Protein AF-A0A7C3NWA3-F1 (afdb_monomer)

Structure (mmCIF, N/CA/C/O backbone):
data_AF-A0A7C3NWA3-F1
#
_entry.id   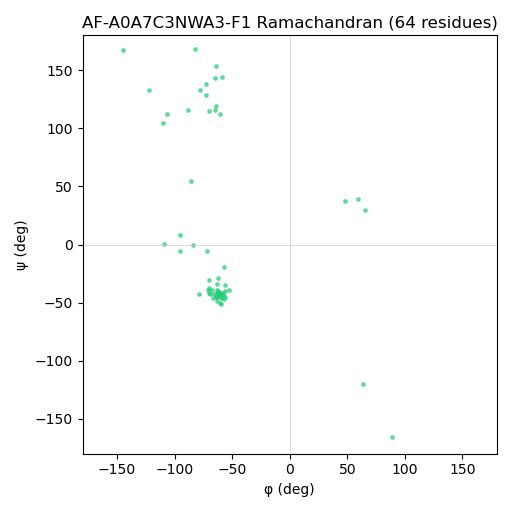AF-A0A7C3NWA3-F1
#
loop_
_atom_site.group_PDB
_atom_site.id
_atom_site.type_symbol
_atom_site.label_atom_id
_atom_site.label_alt_id
_atom_site.label_comp_id
_atom_site.label_asym_id
_atom_site.label_entity_id
_atom_site.label_seq_id
_atom_site.pdbx_PDB_ins_code
_atom_site.Cartn_x
_atom_site.Cartn_y
_atom_site.Cartn_z
_atom_site.occupancy
_atom_site.B_iso_or_equiv
_atom_site.auth_seq_id
_atom_site.auth_comp_id
_atom_site.auth_asym_id
_atom_site.auth_atom_id
_atom_site.pdbx_PDB_model_num
ATOM 1 N N . MET A 1 1 ? 14.177 3.899 -40.587 1.00 56.47 1 MET A N 1
ATOM 2 C CA . MET A 1 1 ? 13.376 3.858 -39.347 1.00 56.47 1 MET A CA 1
ATOM 3 C C . MET A 1 1 ? 14.254 3.286 -38.250 1.00 56.47 1 MET A C 1
ATOM 5 O O . MET A 1 1 ? 14.764 2.187 -38.420 1.00 56.47 1 MET A O 1
ATOM 9 N N . THR A 1 2 ? 14.536 4.056 -37.204 1.00 54.84 2 THR A N 1
ATOM 10 C CA . THR A 1 2 ? 15.377 3.630 -36.074 1.00 54.84 2 THR A CA 1
ATOM 11 C C . THR A 1 2 ? 14.596 2.617 -35.229 1.00 54.84 2 THR A C 1
ATOM 13 O O . THR A 1 2 ? 13.404 2.844 -35.019 1.00 54.84 2 THR A O 1
ATOM 16 N N . PRO A 1 3 ? 15.194 1.516 -34.738 1.00 64.56 3 PRO A N 1
ATOM 17 C CA . PRO A 1 3 ? 14.467 0.570 -33.900 1.00 64.56 3 PRO A CA 1
ATOM 18 C C . PRO A 1 3 ? 14.043 1.270 -32.605 1.00 64.56 3 PRO A C 1
ATOM 20 O O . PRO A 1 3 ? 14.891 1.750 -31.849 1.00 64.56 3 PRO A O 1
ATOM 23 N N . THR A 1 4 ? 12.738 1.354 -32.348 1.00 73.19 4 THR A N 1
ATOM 24 C CA . THR A 1 4 ? 12.212 1.834 -31.068 1.00 73.19 4 THR A CA 1
ATOM 25 C C . THR A 1 4 ? 12.713 0.900 -29.971 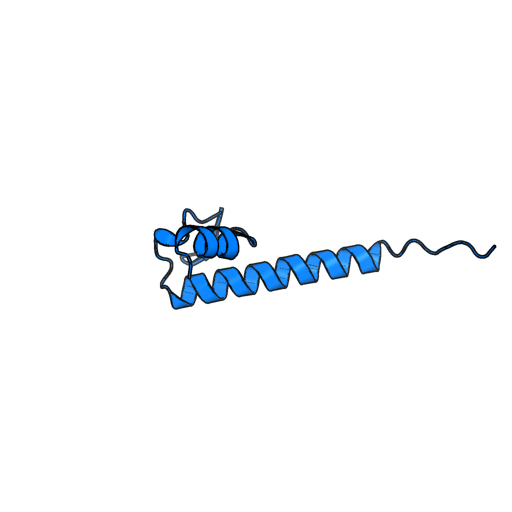1.00 73.19 4 THR A C 1
ATOM 27 O O . THR A 1 4 ? 12.338 -0.271 -29.928 1.00 73.19 4 THR A O 1
ATOM 30 N N . ARG A 1 5 ? 13.590 1.392 -29.088 1.00 75.06 5 ARG A N 1
ATOM 31 C CA . ARG A 1 5 ? 14.007 0.627 -27.909 1.00 75.06 5 ARG A CA 1
ATOM 32 C C . ARG A 1 5 ? 12.790 0.442 -27.009 1.00 75.06 5 ARG A C 1
ATOM 34 O O . ARG A 1 5 ? 12.256 1.420 -26.500 1.00 75.06 5 ARG A O 1
ATOM 41 N N . ILE A 1 6 ? 12.355 -0.801 -26.816 1.00 79.44 6 ILE A N 1
ATOM 42 C CA . ILE A 1 6 ? 11.313 -1.125 -25.840 1.00 79.44 6 ILE A CA 1
ATOM 43 C C . ILE A 1 6 ? 11.922 -0.939 -24.446 1.00 79.44 6 ILE A C 1
ATOM 45 O O . ILE A 1 6 ? 12.859 -1.638 -24.060 1.00 79.44 6 ILE A O 1
ATOM 49 N N . LEU A 1 7 ? 11.409 0.032 -23.693 1.00 89.19 7 LEU A N 1
ATOM 50 C CA . LEU A 1 7 ? 11.948 0.459 -22.398 1.00 89.19 7 LEU A CA 1
ATOM 51 C C . LEU A 1 7 ? 11.392 -0.395 -21.246 1.00 89.19 7 LEU A C 1
ATOM 53 O O . LEU A 1 7 ? 10.844 0.131 -20.281 1.00 89.19 7 LEU A O 1
ATOM 57 N N . ILE A 1 8 ? 11.532 -1.720 -21.339 1.00 91.50 8 ILE A N 1
ATOM 58 C CA . ILE A 1 8 ? 10.934 -2.680 -20.388 1.00 91.50 8 ILE A CA 1
ATOM 59 C C . ILE A 1 8 ? 11.365 -2.386 -18.945 1.00 91.50 8 ILE A C 1
ATOM 61 O O 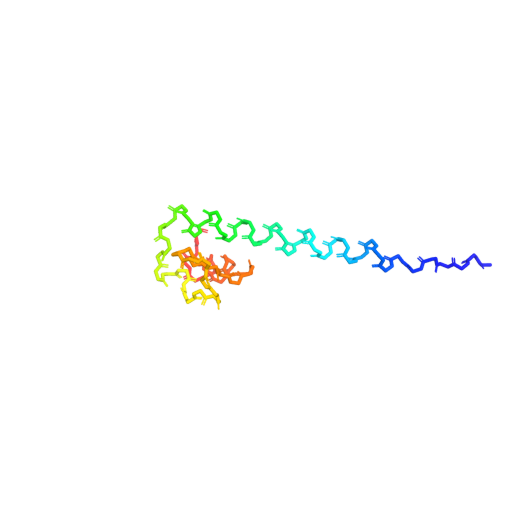. ILE A 1 8 ? 10.528 -2.332 -18.048 1.00 91.50 8 ILE A O 1
ATOM 65 N N . GLY A 1 9 ? 12.659 -2.130 -18.725 1.00 91.31 9 GLY A N 1
ATOM 66 C CA . GLY A 1 9 ? 13.177 -1.819 -17.390 1.00 91.31 9 GLY A CA 1
ATOM 67 C C . GLY A 1 9 ? 12.592 -0.530 -16.805 1.00 91.31 9 GLY A C 1
ATOM 68 O O . GLY A 1 9 ? 12.256 -0.487 -15.627 1.00 91.31 9 GLY A O 1
ATOM 69 N N . GLN A 1 10 ? 12.404 0.503 -17.631 1.00 93.75 10 GLN A N 1
ATOM 70 C CA . GLN A 1 10 ? 11.799 1.757 -17.173 1.00 93.75 10 GLN A CA 1
ATOM 71 C C . GLN A 1 10 ? 10.313 1.579 -16.872 1.00 93.75 10 GLN A C 1
ATOM 73 O O . GLN A 1 10 ? 9.847 2.054 -15.842 1.00 93.75 10 GLN A O 1
ATOM 78 N N . ALA A 1 11 ? 9.586 0.850 -17.721 1.00 93.44 11 ALA A N 1
ATOM 79 C CA . ALA A 1 11 ? 8.185 0.527 -17.473 1.00 93.44 11 ALA A CA 1
ATOM 80 C C . ALA A 1 11 ? 8.015 -0.217 -16.140 1.00 93.44 11 ALA A C 1
ATOM 82 O O . ALA A 1 11 ? 7.150 0.138 -15.343 1.00 93.44 11 ALA A O 1
ATOM 83 N N . PHE A 1 12 ? 8.888 -1.185 -15.854 1.00 96.31 12 PHE A N 1
ATOM 84 C CA . PHE A 1 12 ? 8.872 -1.909 -14.585 1.00 96.31 12 PHE A CA 1
ATOM 85 C C . PHE A 1 12 ? 9.124 -0.990 -13.381 1.00 96.31 12 PHE A C 1
ATOM 87 O O . PHE A 1 12 ? 8.386 -1.053 -12.402 1.00 96.31 12 PHE A O 1
ATOM 94 N N . ILE A 1 13 ? 10.106 -0.087 -13.469 1.00 96.94 13 ILE A N 1
ATOM 95 C CA . ILE A 1 13 ? 10.383 0.900 -12.412 1.00 96.94 13 ILE A CA 1
ATOM 96 C C . ILE A 1 13 ? 9.167 1.796 -12.167 1.00 96.94 13 ILE A C 1
ATOM 98 O O . ILE A 1 13 ? 8.785 2.004 -11.019 1.00 96.94 13 ILE A O 1
ATOM 102 N N . VAL A 1 14 ? 8.532 2.297 -13.228 1.00 96.88 14 VAL A N 1
ATOM 103 C CA . VAL A 1 14 ? 7.334 3.137 -13.110 1.00 96.88 14 VAL A CA 1
ATOM 104 C C . VAL A 1 14 ? 6.209 2.379 -12.407 1.00 96.88 14 VAL A C 1
ATOM 106 O O . VAL A 1 14 ? 5.613 2.910 -11.473 1.00 96.88 14 VAL A O 1
ATOM 109 N N . VAL A 1 15 ? 5.957 1.125 -12.788 1.00 97.00 15 VAL A N 1
ATOM 110 C CA . VAL A 1 15 ? 4.938 0.285 -12.138 1.00 97.00 15 VAL A CA 1
ATOM 111 C C . VAL A 1 15 ? 5.255 0.070 -10.656 1.00 97.00 15 VAL A C 1
ATOM 113 O O . VAL A 1 15 ? 4.364 0.207 -9.820 1.00 97.00 15 VAL A O 1
ATOM 116 N N . LEU A 1 16 ? 6.515 -0.202 -10.306 1.00 97.25 16 LEU A N 1
ATOM 117 C CA . LEU A 1 16 ? 6.929 -0.345 -8.909 1.00 97.25 16 LEU A CA 1
ATOM 118 C C . LEU A 1 16 ? 6.735 0.942 -8.103 1.00 97.25 16 LEU A C 1
ATOM 120 O O . LEU A 1 16 ? 6.277 0.874 -6.966 1.00 97.25 16 LEU A O 1
ATOM 124 N N . ILE A 1 17 ? 7.047 2.103 -8.682 1.00 97.88 17 ILE A N 1
ATOM 125 C CA . ILE A 1 17 ? 6.837 3.401 -8.028 1.00 97.88 17 ILE A CA 1
ATOM 126 C C . ILE A 1 17 ? 5.348 3.634 -7.784 1.00 97.88 17 ILE A C 1
ATOM 128 O O . ILE A 1 17 ? 4.976 4.028 -6.682 1.00 97.88 17 ILE A O 1
ATOM 132 N N . ILE A 1 18 ? 4.494 3.358 -8.775 1.00 97.06 18 ILE A N 1
ATOM 133 C CA . ILE A 1 18 ? 3.040 3.514 -8.644 1.00 97.06 18 ILE A CA 1
ATOM 134 C C . ILE A 1 18 ? 2.518 2.630 -7.509 1.00 97.06 18 ILE A C 1
ATOM 136 O O . ILE A 1 18 ? 1.853 3.126 -6.604 1.00 97.06 18 ILE A O 1
ATOM 140 N N . ILE A 1 19 ? 2.859 1.339 -7.515 1.00 96.69 19 ILE A N 1
ATOM 141 C CA . ILE A 1 19 ? 2.419 0.396 -6.478 1.00 96.69 19 ILE A CA 1
ATOM 142 C C . ILE A 1 19 ? 2.969 0.799 -5.107 1.00 96.69 19 ILE A C 1
ATOM 144 O O . ILE A 1 19 ? 2.235 0.763 -4.122 1.00 96.69 19 ILE A O 1
ATOM 148 N N . GLY A 1 20 ? 4.237 1.209 -5.035 1.00 97.31 20 GLY A N 1
ATOM 149 C CA . GLY A 1 20 ? 4.884 1.635 -3.798 1.00 97.31 20 GLY A CA 1
ATOM 150 C C . GLY A 1 20 ? 4.248 2.890 -3.204 1.00 97.31 20 GLY A C 1
ATOM 151 O O . GLY A 1 20 ? 3.958 2.917 -2.012 1.00 97.31 20 GLY A O 1
ATOM 152 N N . ALA A 1 21 ? 3.968 3.900 -4.029 1.00 97.19 21 ALA A N 1
ATOM 153 C CA . ALA A 1 21 ? 3.294 5.124 -3.601 1.00 97.19 21 ALA A CA 1
ATOM 154 C C . ALA A 1 21 ? 1.862 4.842 -3.130 1.00 97.19 21 ALA A C 1
ATOM 156 O O . ALA A 1 21 ? 1.451 5.317 -2.074 1.00 97.19 21 ALA A O 1
ATOM 157 N N . MET A 1 22 ? 1.130 4.018 -3.880 1.00 96.44 22 MET A N 1
ATOM 158 C CA . MET A 1 22 ? -0.232 3.608 -3.544 1.00 96.44 22 MET A CA 1
ATOM 159 C C . MET A 1 22 ? -0.261 2.832 -2.223 1.00 96.44 22 MET A C 1
ATOM 161 O O . MET A 1 22 ? -1.100 3.091 -1.363 1.00 96.44 22 MET A O 1
ATOM 165 N N . GLN A 1 23 ? 0.720 1.951 -2.009 1.00 95.19 23 GLN A N 1
ATOM 166 C CA . GLN A 1 23 ? 0.831 1.224 -0.757 1.00 95.19 23 GLN A CA 1
ATOM 167 C C . GLN A 1 23 ? 1.221 2.126 0.412 1.00 95.19 23 GLN A C 1
ATOM 169 O O . GLN A 1 23 ? 0.634 2.016 1.483 1.00 95.19 23 GLN A O 1
A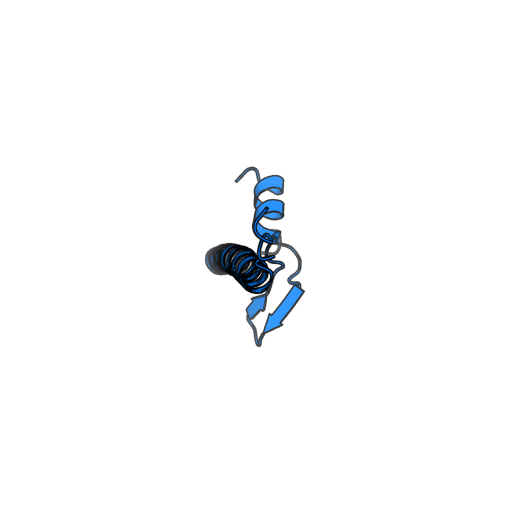TOM 174 N N . ALA A 1 24 ? 2.167 3.045 0.223 1.00 96.12 24 ALA A N 1
ATOM 175 C CA . ALA A 1 24 ? 2.536 4.008 1.254 1.00 96.12 24 ALA A CA 1
ATOM 176 C C . ALA A 1 24 ? 1.341 4.883 1.666 1.00 96.12 24 ALA A C 1
ATOM 178 O O . ALA A 1 24 ? 1.127 5.086 2.858 1.00 96.12 24 ALA A O 1
ATOM 179 N N . ALA A 1 25 ? 0.530 5.339 0.706 1.00 95.19 25 ALA A N 1
ATOM 180 C CA . ALA A 1 25 ? -0.679 6.113 0.977 1.00 95.19 25 ALA A CA 1
ATOM 181 C C . ALA A 1 25 ? -1.716 5.302 1.767 1.00 95.19 25 ALA A C 1
ATOM 183 O O . ALA A 1 25 ? -2.196 5.765 2.801 1.00 95.19 25 ALA A O 1
ATOM 184 N N . THR A 1 26 ? -2.012 4.071 1.336 1.00 93.88 26 THR A N 1
ATOM 185 C CA . THR A 1 26 ? -2.943 3.189 2.054 1.00 93.88 26 THR A CA 1
ATOM 186 C C . THR A 1 26 ? -2.465 2.905 3.472 1.00 93.88 26 THR A C 1
ATOM 188 O O . THR A 1 26 ? -3.258 2.985 4.405 1.00 93.88 26 THR A O 1
ATOM 191 N N . GLN A 1 27 ? -1.174 2.628 3.665 1.00 93.50 27 GLN A N 1
ATOM 192 C CA . GLN A 1 27 ? -0.621 2.382 4.997 1.00 93.50 27 GLN A CA 1
ATOM 193 C C . GLN A 1 27 ? -0.626 3.622 5.879 1.00 93.50 27 GLN A C 1
ATOM 195 O O . GLN A 1 27 ? -0.925 3.510 7.059 1.00 93.50 27 GLN A O 1
ATOM 200 N N . TYR A 1 28 ? -0.331 4.795 5.318 1.00 93.69 28 TYR A N 1
ATOM 201 C CA . TYR A 1 28 ? -0.388 6.056 6.050 1.00 93.69 28 TYR A CA 1
ATOM 202 C C . TYR A 1 28 ? -1.797 6.344 6.575 1.00 93.69 28 TYR A C 1
ATOM 204 O O . TYR A 1 28 ? -1.969 6.737 7.725 1.00 93.69 28 TYR A O 1
ATOM 212 N N . VAL A 1 29 ? -2.819 6.113 5.750 1.00 91.75 29 VAL A N 1
ATOM 213 C CA . VAL A 1 29 ? -4.211 6.241 6.192 1.00 91.75 29 VAL A CA 1
ATOM 214 C C . VAL A 1 29 ? -4.530 5.159 7.221 1.00 91.75 29 VAL A C 1
ATOM 216 O O . VAL A 1 29 ? -5.048 5.462 8.289 1.00 91.75 29 VAL A O 1
ATOM 219 N N . ALA A 1 30 ? -4.143 3.910 6.975 1.00 91.75 30 ALA A N 1
ATOM 220 C CA . ALA A 1 30 ? -4.391 2.825 7.915 1.00 91.75 30 ALA A CA 1
ATOM 221 C C . ALA A 1 30 ? -3.779 3.094 9.303 1.00 91.75 30 ALA A C 1
ATOM 223 O O . ALA A 1 30 ? -4.444 2.869 10.312 1.00 91.75 30 ALA A O 1
ATOM 224 N N . THR A 1 31 ? -2.559 3.636 9.375 1.00 90.94 31 THR A N 1
ATOM 225 C CA . THR A 1 31 ? -1.926 4.015 10.645 1.00 90.94 31 THR A CA 1
ATOM 226 C C . THR A 1 31 ? -2.588 5.233 11.283 1.00 90.94 31 THR A C 1
ATOM 228 O O . THR A 1 31 ? -2.775 5.238 12.498 1.00 90.94 31 THR A O 1
ATOM 231 N N . ALA A 1 32 ? -2.986 6.240 10.499 1.00 90.38 32 ALA A N 1
ATOM 232 C CA . ALA A 1 32 ? -3.676 7.430 11.004 1.00 90.38 32 ALA A CA 1
ATOM 233 C C . ALA A 1 32 ? -5.044 7.104 11.631 1.00 90.38 32 ALA A C 1
ATOM 235 O O . ALA A 1 32 ? -5.432 7.731 12.614 1.00 90.38 32 ALA A O 1
ATOM 236 N N . PHE A 1 33 ? -5.741 6.099 11.097 1.00 87.44 33 PHE A N 1
ATOM 237 C CA . PHE A 1 33 ? -7.040 5.626 11.587 1.00 87.44 33 PHE A CA 1
ATOM 238 C C . PHE A 1 33 ? -6.933 4.428 12.549 1.00 87.44 33 PHE A C 1
ATOM 240 O O . PHE A 1 33 ? -7.944 3.826 12.897 1.00 87.44 33 PHE A O 1
ATOM 247 N N . GLY A 1 34 ? -5.727 4.046 12.985 1.00 88.00 34 GLY A N 1
ATOM 248 C CA . GLY A 1 34 ? -5.548 2.968 13.965 1.00 88.00 34 GLY A CA 1
ATOM 249 C C . GLY A 1 34 ? -5.983 1.582 13.475 1.00 88.00 34 GLY A C 1
ATOM 250 O O . GLY A 1 34 ? -6.391 0.750 14.279 1.00 88.00 34 GLY A O 1
ATOM 251 N N . PHE A 1 35 ? -5.887 1.327 12.167 1.00 85.06 35 PHE A N 1
ATOM 252 C CA . PHE A 1 35 ? -6.234 0.056 11.526 1.00 85.06 35 PHE A CA 1
ATOM 253 C C . PHE A 1 35 ? -7.695 -0.374 11.729 1.00 85.06 35 PHE A C 1
ATOM 255 O O . PHE A 1 35 ? -7.987 -1.555 11.920 1.00 85.06 35 PHE A O 1
ATOM 262 N N . GLU A 1 36 ? -8.613 0.591 11.679 1.00 81.44 36 GLU A N 1
ATOM 263 C CA . GLU A 1 36 ? -10.040 0.361 11.890 1.00 81.44 36 GLU A CA 1
ATOM 264 C C . GLU A 1 36 ? -10.644 -0.649 10.884 1.00 81.44 36 GLU A C 1
ATOM 266 O O . GLU A 1 36 ? -10.290 -0.620 9.700 1.00 81.44 36 GLU A O 1
ATOM 271 N N . PRO A 1 37 ? -11.617 -1.498 11.292 1.00 79.94 37 PRO A N 1
ATOM 272 C CA . PRO A 1 37 ? -12.270 -2.463 10.399 1.00 79.94 37 PRO A CA 1
ATOM 273 C C . PRO A 1 37 ? -12.931 -1.848 9.157 1.00 79.94 37 PRO A C 1
ATOM 275 O O . PRO A 1 37 ? -13.168 -2.557 8.179 1.00 79.94 37 PRO A O 1
ATOM 278 N N . ALA A 1 38 ? -13.206 -0.539 9.174 1.00 80.75 38 ALA A N 1
ATOM 279 C CA . ALA A 1 38 ? -13.685 0.231 8.029 1.00 80.75 38 ALA A CA 1
ATOM 280 C C . ALA A 1 38 ? -12.741 0.137 6.815 1.00 80.75 38 ALA A C 1
ATOM 282 O O . ALA A 1 38 ? -13.194 0.054 5.673 1.00 80.75 38 ALA A O 1
ATOM 283 N N . LEU A 1 39 ? -11.424 0.060 7.045 1.00 83.00 39 LEU A N 1
ATOM 284 C CA . LEU A 1 39 ? -10.432 -0.184 5.994 1.00 83.00 39 LEU A CA 1
ATOM 285 C C . LEU A 1 39 ? -10.461 -1.620 5.466 1.00 83.00 39 LEU A C 1
ATOM 287 O O . LEU A 1 39 ? -9.792 -1.900 4.480 1.00 83.00 39 LEU A O 1
ATOM 291 N N . GLY A 1 40 ? -11.258 -2.526 6.034 1.00 84.94 40 GLY A N 1
ATOM 292 C CA . GLY A 1 40 ? -11.401 -3.916 5.604 1.00 84.94 40 GLY A CA 1
ATOM 293 C C . GLY A 1 40 ? -10.428 -4.902 6.221 1.00 84.94 40 GLY A C 1
ATOM 294 O O . GLY A 1 40 ? -9.739 -4.616 7.191 1.00 84.94 40 GLY A O 1
ATOM 295 N N . SER A 1 41 ? -10.365 -6.089 5.614 1.00 86.38 41 SER A N 1
ATOM 296 C CA . SER A 1 41 ? -9.382 -7.097 6.003 1.00 86.38 41 SER A CA 1
ATOM 297 C C . SER A 1 41 ? -8.009 -6.749 5.424 1.00 86.38 41 SER A C 1
ATOM 299 O O . SER A 1 41 ? -7.912 -6.481 4.219 1.00 86.38 41 SER A O 1
ATOM 301 N N . PRO A 1 42 ? -6.935 -6.811 6.227 1.00 89.94 42 PRO A N 1
ATOM 302 C CA . PRO A 1 42 ? -5.585 -6.754 5.695 1.00 89.94 42 PRO A CA 1
ATOM 303 C C . PRO A 1 42 ? -5.299 -7.962 4.805 1.00 89.94 42 PRO A C 1
ATOM 305 O O . PRO A 1 42 ? -5.887 -9.034 4.964 1.00 89.94 42 PRO A O 1
ATOM 308 N N . TRP A 1 43 ? -4.377 -7.775 3.865 1.00 90.62 43 TRP A N 1
ATOM 309 C CA . TRP A 1 43 ? -3.890 -8.839 2.994 1.00 90.62 43 TRP A CA 1
ATOM 310 C C . TRP A 1 43 ? -2.876 -9.728 3.718 1.00 90.62 43 TRP A C 1
ATOM 312 O O . TRP A 1 43 ? -2.910 -10.951 3.598 1.00 90.62 43 TRP A O 1
ATOM 322 N N . THR A 1 44 ? -1.971 -9.113 4.474 1.00 91.00 44 THR A N 1
ATOM 323 C CA . THR A 1 44 ? -0.976 -9.813 5.289 1.00 91.00 44 THR A CA 1
ATOM 324 C C . THR A 1 44 ? -0.718 -9.043 6.579 1.00 91.00 44 THR A C 1
ATOM 326 O O . THR A 1 44 ? -1.134 -7.897 6.712 1.00 91.00 44 THR A O 1
ATOM 329 N N . GLN A 1 45 ? -0.044 -9.655 7.542 1.00 91.75 45 GLN A N 1
ATOM 330 C CA . GLN A 1 45 ? 0.441 -8.991 8.749 1.00 91.75 45 GLN A CA 1
ATOM 331 C C . GLN A 1 45 ? 1.952 -9.181 8.835 1.00 91.75 45 GLN A C 1
ATOM 333 O O . GLN A 1 45 ? 2.463 -10.283 8.640 1.00 91.75 45 GLN A O 1
ATOM 338 N N . ILE A 1 46 ? 2.670 -8.095 9.116 1.00 91.12 46 ILE A N 1
ATOM 339 C CA . ILE A 1 46 ? 4.102 -8.127 9.414 1.00 91.12 46 ILE A CA 1
ATOM 340 C C . ILE A 1 46 ? 4.248 -7.797 10.897 1.00 91.12 46 ILE A C 1
ATOM 342 O O . ILE A 1 46 ? 4.090 -6.646 11.302 1.00 91.12 46 ILE A O 1
ATOM 346 N N . GLY A 1 47 ? 4.519 -8.821 11.711 1.00 89.50 47 GLY A N 1
ATOM 347 C CA . GLY A 1 47 ? 4.448 -8.695 13.167 1.00 89.50 47 GLY A CA 1
ATOM 348 C C . GLY A 1 47 ? 3.015 -8.385 13.598 1.00 89.50 47 GLY A C 1
ATOM 349 O O . GLY A 1 47 ? 2.104 -9.146 13.286 1.00 89.50 47 GLY A O 1
ATOM 350 N N . GLU A 1 48 ? 2.820 -7.251 14.265 1.00 86.31 48 GLU A N 1
ATOM 351 C CA . GLU A 1 48 ? 1.496 -6.763 14.678 1.00 86.31 48 GLU A CA 1
ATOM 352 C C . GLU A 1 48 ? 0.887 -5.765 13.681 1.00 86.31 48 GLU A C 1
ATOM 354 O O . GLU A 1 48 ? -0.266 -5.370 13.830 1.00 86.31 48 GLU A O 1
ATOM 359 N N . THR A 1 49 ? 1.634 -5.363 12.645 1.00 88.00 49 THR A N 1
ATOM 360 C CA . THR A 1 49 ? 1.189 -4.343 11.692 1.00 88.00 49 THR A CA 1
ATOM 361 C C . THR A 1 49 ? 0.412 -4.982 10.538 1.00 88.00 49 THR A C 1
ATOM 363 O O . THR A 1 49 ? 0.997 -5.739 9.750 1.00 88.00 49 THR A O 1
ATOM 366 N N . PRO A 1 50 ? -0.889 -4.679 10.380 1.00 91.44 50 PRO A N 1
ATOM 367 C CA . PRO A 1 50 ? -1.676 -5.153 9.253 1.00 91.44 50 PRO A CA 1
ATOM 368 C C . PRO A 1 50 ? -1.295 -4.415 7.967 1.00 91.44 50 PRO A C 1
ATOM 370 O O . PRO A 1 50 ? -1.273 -3.190 7.894 1.00 91.44 50 PRO A O 1
ATOM 373 N N . ILE A 1 51 ? -1.010 -5.188 6.925 1.00 93.19 51 ILE A N 1
ATOM 374 C CA . ILE A 1 51 ? -0.636 -4.713 5.602 1.00 93.19 51 ILE A CA 1
ATOM 375 C C . ILE A 1 51 ? -1.808 -4.926 4.638 1.00 93.19 51 ILE A C 1
ATOM 377 O O . ILE A 1 51 ? -2.161 -6.055 4.298 1.00 93.19 51 ILE A O 1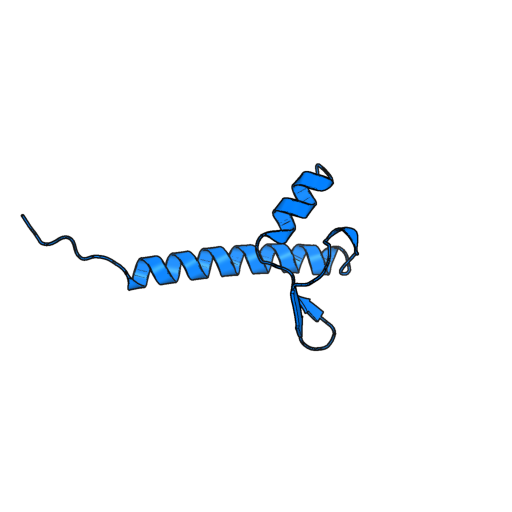
ATOM 381 N N . TYR A 1 52 ? -2.407 -3.833 4.176 1.00 93.69 52 TYR A N 1
ATOM 382 C CA . TYR A 1 52 ? -3.523 -3.824 3.236 1.00 93.69 52 TYR A CA 1
ATOM 383 C C . TYR A 1 52 ? -3.068 -3.957 1.786 1.00 93.69 52 TYR A C 1
ATOM 385 O O . TYR A 1 52 ? -1.884 -3.832 1.465 1.00 93.69 52 TYR A O 1
ATOM 393 N N . TYR A 1 53 ? -4.029 -4.196 0.897 1.00 92.81 53 TYR A N 1
ATOM 394 C CA . TYR A 1 53 ? -3.796 -4.075 -0.535 1.00 92.81 53 TYR A CA 1
ATOM 395 C C . TYR A 1 53 ? -3.478 -2.624 -0.912 1.00 92.81 53 TYR A C 1
ATOM 397 O O . TYR A 1 53 ? -4.125 -1.720 -0.383 1.00 92.81 53 TYR A O 1
ATOM 405 N N . PRO A 1 54 ? -2.575 -2.384 -1.879 1.00 93.50 54 PRO A N 1
ATOM 406 C CA . PRO A 1 54 ? -2.215 -1.032 -2.291 1.00 93.50 54 PRO A CA 1
ATOM 407 C C . PRO A 1 54 ? -3.424 -0.162 -2.651 1.00 93.50 54 PRO A C 1
ATOM 409 O O . PRO A 1 54 ? -3.468 0.991 -2.254 1.00 93.50 54 PRO A O 1
ATOM 412 N N . TRP A 1 55 ? -4.442 -0.706 -3.323 1.00 92.81 55 TRP A N 1
ATOM 413 C CA . TRP A 1 55 ? -5.644 0.030 -3.748 1.00 92.81 55 TRP A CA 1
ATOM 414 C C . TRP A 1 55 ? -6.735 0.161 -2.673 1.00 92.81 55 TRP A C 1
ATOM 416 O O . TRP A 1 55 ? -7.773 0.768 -2.940 1.00 92.81 55 TRP A O 1
ATOM 426 N N . ARG A 1 56 ? -6.538 -0.385 -1.465 1.00 92.00 56 ARG A N 1
ATOM 427 C CA . ARG A 1 56 ? -7.593 -0.455 -0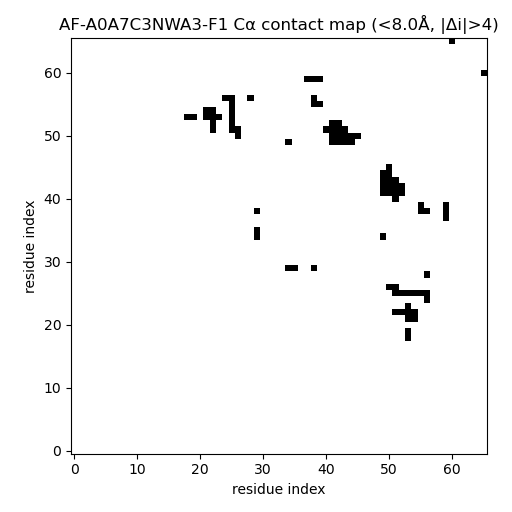.440 1.00 92.00 56 ARG A CA 1
ATOM 428 C C . ARG A 1 56 ? -8.080 0.923 0.010 1.00 92.00 56 ARG A C 1
ATOM 430 O O . ARG A 1 56 ? -9.254 1.071 0.337 1.00 92.00 56 ARG A O 1
ATOM 437 N N . LEU A 1 57 ? -7.214 1.935 -0.052 1.00 90.69 57 LEU A N 1
ATOM 438 C CA . LEU A 1 57 ? -7.586 3.325 0.200 1.00 90.69 57 LEU A CA 1
ATOM 439 C C . LEU A 1 57 ? -8.724 3.811 -0.706 1.00 90.69 57 LEU A C 1
ATOM 441 O O . LEU A 1 57 ? -9.613 4.505 -0.229 1.00 90.69 57 LEU A O 1
ATOM 445 N N . PHE A 1 58 ? -8.731 3.441 -1.989 1.00 91.62 58 PHE A N 1
ATOM 446 C CA . PHE A 1 58 ? -9.776 3.886 -2.916 1.00 91.62 58 PHE A CA 1
ATOM 447 C C . PHE A 1 58 ? -11.124 3.238 -2.618 1.00 91.62 58 PHE A C 1
ATOM 449 O O . PHE A 1 58 ? -12.155 3.892 -2.722 1.00 91.62 58 PHE A O 1
ATOM 456 N N . GLU A 1 59 ? -11.117 1.964 -2.226 1.00 89.94 59 GLU A N 1
ATOM 457 C CA . GLU A 1 59 ? -12.335 1.250 -1.834 1.00 89.94 59 GLU A CA 1
ATOM 458 C C . GLU A 1 59 ? -12.931 1.845 -0.557 1.00 89.94 59 GLU A C 1
ATOM 460 O O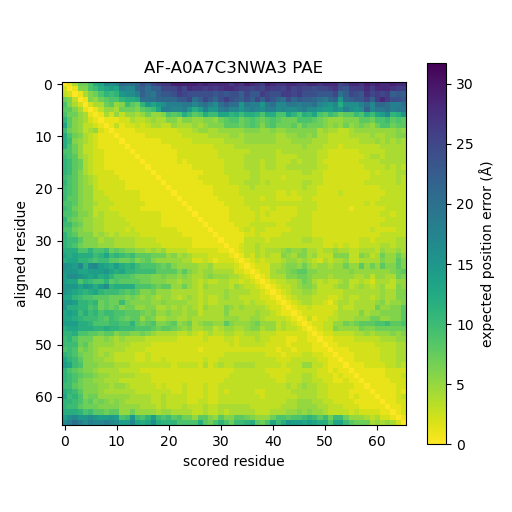 . GLU A 1 59 ? -14.138 2.060 -0.486 1.00 89.94 59 GLU A O 1
ATOM 465 N N . TRP A 1 60 ? -12.080 2.157 0.424 1.00 90.56 60 TRP A N 1
ATOM 466 C CA . TRP A 1 60 ? -12.484 2.875 1.629 1.00 90.56 60 TRP A CA 1
ATOM 467 C C . TRP A 1 60 ? -13.041 4.261 1.282 1.00 90.56 60 TRP A C 1
ATOM 469 O O . TRP A 1 60 ? -14.160 4.583 1.666 1.00 90.56 60 TRP A O 1
ATOM 479 N N . TRP A 1 61 ? -12.320 5.046 0.479 1.00 89.94 61 TRP A N 1
ATOM 480 C CA . TRP A 1 61 ? -12.754 6.386 0.085 1.00 89.94 61 TRP A CA 1
ATOM 481 C C . TRP A 1 61 ? -14.124 6.359 -0.609 1.00 89.94 61 TRP A C 1
ATOM 483 O O . TRP A 1 61 ? -15.024 7.106 -0.236 1.00 89.94 61 TRP A O 1
ATOM 493 N N . TYR A 1 62 ? -14.318 5.440 -1.558 1.00 90.19 62 TYR A N 1
ATOM 494 C CA . TYR A 1 62 ? -15.592 5.269 -2.253 1.00 90.19 62 TYR A CA 1
ATOM 495 C C . TYR A 1 62 ? -16.737 4.863 -1.312 1.00 90.19 62 TYR A C 1
ATOM 497 O O . TYR A 1 62 ? -17.849 5.359 -1.459 1.00 90.19 62 TYR A O 1
ATOM 505 N N . ALA A 1 63 ? -16.480 3.977 -0.346 1.00 88.69 63 ALA A N 1
ATOM 506 C CA . ALA A 1 63 ? -17.506 3.490 0.575 1.00 88.69 63 ALA A CA 1
ATOM 507 C C . ALA A 1 63 ? -17.986 4.551 1.580 1.00 88.69 63 ALA A C 1
ATOM 509 O O . ALA A 1 63 ? -19.135 4.493 2.014 1.00 88.69 63 ALA A O 1
ATOM 510 N N . TYR A 1 64 ? -17.114 5.487 1.959 1.00 88.12 64 TYR A N 1
ATOM 511 C CA . TYR A 1 64 ? -17.393 6.486 2.995 1.00 88.12 64 TYR A CA 1
ATOM 512 C C . TYR A 1 64 ? -17.572 7.911 2.458 1.00 88.12 64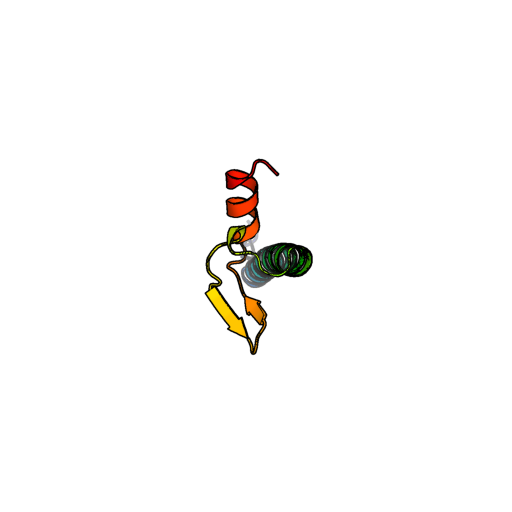 TYR A C 1
ATOM 514 O O . TYR A 1 64 ? -17.786 8.814 3.260 1.00 88.12 64 TYR A O 1
ATOM 522 N N . GLU A 1 65 ? -17.480 8.112 1.136 1.00 84.31 65 GLU A N 1
ATOM 523 C CA . GLU A 1 65 ? -17.526 9.436 0.487 1.00 84.31 65 GLU A CA 1
ATOM 524 C C . GLU A 1 65 ? -16.592 10.461 1.166 1.00 84.31 65 GLU A C 1
ATOM 526 O O . GLU A 1 65 ? -16.948 11.626 1.347 1.00 84.31 65 GLU A O 1
ATOM 531 N N . ALA A 1 66 ? -15.420 9.976 1.598 1.00 78.00 66 ALA A N 1
ATOM 532 C CA . ALA A 1 66 ? -14.468 10.701 2.446 1.00 78.00 66 ALA A CA 1
ATOM 533 C C . ALA A 1 66 ? -13.770 11.902 1.775 1.00 78.00 66 ALA A C 1
ATOM 535 O O . ALA A 1 66 ? -13.889 12.091 0.544 1.00 78.00 66 ALA A O 1
#

Secondary structure (DSSP, 8-state):
-------HHHHHHHHHHHHHHHHHHHHHHHHHTTT-GGG---SEEETTEEE--TTHHHHHHHHHT-

Solvent-accessible surface area (backbone atoms only — not comparable to full-atom values): 3972 Å² total; per-residue (Å²): 134,81,84,80,78,80,58,59,71,57,54,51,52,52,52,51,49,52,50,50,52,37,32,51,51,27,50,52,50,36,61,75,58,70,65,44,72,80,67,50,78,56,73,47,64,62,87,89,46,72,38,61,53,41,67,41,46,56,58,37,37,66,75,64,72,108

pLDDT: mean 88.92, std 8.62, range [54.84, 97.88]

Radius of gyration: 16.36 Å; Cα contacts (8 Å, |Δi|>4): 45; chains: 1; bounding box: 33×20×54 Å

Mean predicted aligned error: 5.56 Å

Se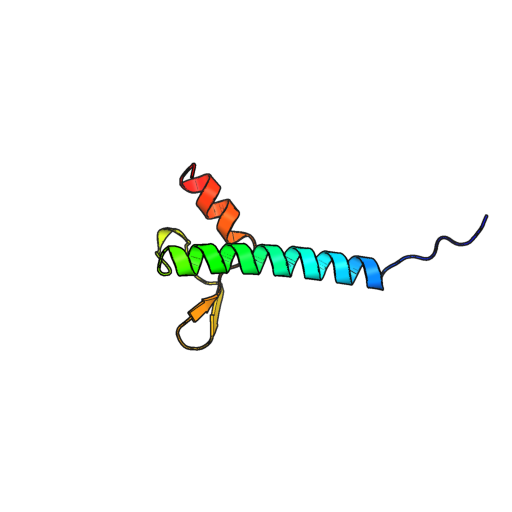quence (66 aa):
MTPTRILIGQAFIVVLIIIGAMQAATQYVATAFGFEPALGSPWTQIGETPIYYPWRLFEWWYAYEA

Foldseek 3Di:
DDPDPPPVVVVVVVVVVLLVVLQVVLLVVCVVVVNDCLLPQAPDDDVPRGRHGSCSVVVSCVVVVD